Protein AF-A0A250L1N2-F1 (afdb_monomer_lite)

Structure (mmCIF, N/CA/C/O backbone):
data_AF-A0A250L1N2-F1
#
_entry.id   AF-A0A250L1N2-F1
#
loop_
_atom_site.group_PDB
_atom_site.id
_atom_site.type_symbol
_atom_site.label_atom_id
_atom_site.label_alt_id
_atom_site.label_comp_id
_atom_site.label_asym_id
_atom_site.label_entity_id
_atom_site.label_seq_id
_atom_site.pdbx_PDB_ins_code
_atom_site.Cartn_x
_atom_site.Cartn_y
_atom_site.Cartn_z
_atom_site.occupancy
_atom_site.B_iso_or_equiv
_atom_site.auth_seq_id
_atom_site.auth_comp_id
_atom_site.auth_asym_id
_atom_site.auth_atom_id
_atom_site.pdbx_PDB_model_num
ATOM 1 N N . MET A 1 1 ? 17.039 -9.620 4.901 1.00 45.34 1 MET A N 1
ATOM 2 C CA . MET A 1 1 ? 16.307 -8.375 5.213 1.00 45.34 1 MET A CA 1
ATOM 3 C C . MET A 1 1 ? 15.796 -7.819 3.898 1.00 45.34 1 MET A C 1
ATOM 5 O O . MET A 1 1 ? 16.566 -7.221 3.158 1.00 45.34 1 MET A O 1
ATOM 9 N N . ASP A 1 2 ? 14.539 -8.101 3.564 1.00 56.62 2 ASP A N 1
ATOM 10 C CA . ASP A 1 2 ? 13.902 -7.629 2.334 1.00 56.62 2 ASP A CA 1
ATOM 11 C C . ASP A 1 2 ? 13.559 -6.140 2.465 1.00 56.62 2 ASP A C 1
ATOM 13 O O . ASP A 1 2 ? 12.496 -5.768 2.956 1.00 56.62 2 ASP A O 1
ATOM 17 N N . SER A 1 3 ? 14.495 -5.276 2.070 1.00 75.62 3 SER A N 1
ATOM 18 C CA . SER A 1 3 ? 14.276 -3.828 2.025 1.00 75.62 3 SER A CA 1
ATOM 19 C C . SER A 1 3 ? 13.400 -3.457 0.827 1.00 75.62 3 SER A C 1
ATOM 21 O O . SER A 1 3 ? 13.532 -4.056 -0.242 1.00 75.62 3 SER A O 1
ATOM 23 N N . PHE A 1 4 ? 12.527 -2.456 0.984 1.00 81.81 4 PHE A N 1
ATOM 24 C CA . PHE A 1 4 ? 11.673 -1.935 -0.092 1.00 81.81 4 PHE A CA 1
ATOM 25 C C . PHE A 1 4 ? 12.484 -1.628 -1.359 1.00 81.81 4 PHE A C 1
ATOM 27 O O . PHE A 1 4 ? 12.089 -2.019 -2.457 1.00 81.81 4 PHE A O 1
ATOM 34 N N . GLU A 1 5 ? 13.665 -1.031 -1.203 1.00 84.69 5 GLU A N 1
ATOM 35 C CA . GLU A 1 5 ? 14.568 -0.697 -2.309 1.00 84.69 5 GLU A CA 1
ATOM 36 C C . GLU A 1 5 ? 15.075 -1.932 -3.065 1.00 84.69 5 GLU A C 1
ATOM 38 O O . GLU A 1 5 ? 15.146 -1.917 -4.290 1.00 84.69 5 GLU A O 1
ATOM 43 N N . ALA A 1 6 ? 15.321 -3.042 -2.365 1.00 86.69 6 ALA A N 1
ATOM 44 C CA . ALA A 1 6 ? 15.837 -4.275 -2.959 1.00 86.69 6 ALA A CA 1
ATOM 45 C C . ALA A 1 6 ? 14.784 -5.052 -3.774 1.00 86.69 6 ALA A C 1
ATOM 47 O O . ALA A 1 6 ? 15.130 -5.958 -4.532 1.00 86.69 6 ALA A O 1
ATOM 48 N N . GLN A 1 7 ? 13.492 -4.735 -3.625 1.00 82.44 7 GLN A N 1
ATOM 49 C CA . GLN A 1 7 ? 12.438 -5.456 -4.336 1.00 82.44 7 GLN A CA 1
ATOM 50 C C . GLN A 1 7 ? 12.349 -5.017 -5.806 1.00 82.44 7 GLN A C 1
ATOM 52 O O . GLN A 1 7 ? 12.299 -3.818 -6.082 1.00 82.44 7 GLN A O 1
ATOM 57 N N . PRO A 1 8 ? 12.246 -5.942 -6.771 1.00 85.25 8 PRO A N 1
ATOM 58 C CA . PRO A 1 8 ? 12.108 -5.575 -8.176 1.00 85.25 8 PRO A CA 1
ATOM 59 C C . PRO A 1 8 ? 10.791 -4.817 -8.427 1.00 85.25 8 PRO A C 1
ATOM 61 O O . PRO A 1 8 ? 9.731 -5.199 -7.930 1.00 85.25 8 PRO A O 1
ATOM 64 N N . GLY A 1 9 ? 10.861 -3.719 -9.186 1.00 85.94 9 GLY A N 1
ATOM 65 C CA . GLY A 1 9 ? 9.721 -2.822 -9.431 1.00 85.94 9 GLY A CA 1
ATOM 66 C C . GLY A 1 9 ? 8.663 -3.364 -10.395 1.00 85.94 9 GLY A C 1
ATOM 67 O O . GLY A 1 9 ? 7.566 -2.823 -10.455 1.00 85.94 9 GLY A O 1
ATOM 68 N N . ASN A 1 10 ? 8.969 -4.446 -11.113 1.00 87.62 10 ASN A N 1
ATOM 69 C CA . ASN A 1 10 ? 8.084 -5.097 -12.081 1.00 87.62 10 ASN A CA 1
ATOM 70 C C . ASN A 1 10 ? 7.234 -6.231 -11.477 1.00 87.62 10 ASN A C 1
ATOM 72 O O . ASN A 1 10 ? 6.634 -7.006 -12.222 1.00 87.62 10 ASN 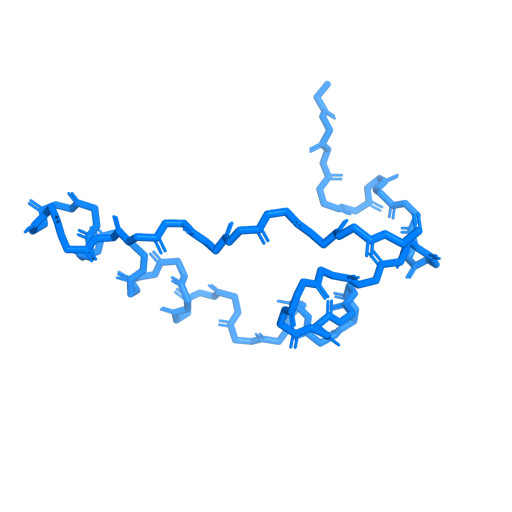A O 1
ATOM 76 N N . LYS A 1 11 ? 7.185 -6.366 -10.144 1.00 85.94 11 LYS A N 1
ATOM 77 C CA . LYS A 1 11 ? 6.279 -7.324 -9.498 1.00 85.94 11 LYS A CA 1
ATOM 78 C C . LYS A 1 11 ? 4.825 -6.991 -9.835 1.00 85.94 11 LYS A C 1
ATOM 80 O O . LYS A 1 11 ? 4.432 -5.827 -9.862 1.00 85.94 11 LYS A O 1
ATOM 85 N N . ALA A 1 12 ? 4.026 -8.033 -10.056 1.00 86.62 12 ALA A N 1
ATOM 86 C CA . ALA A 1 12 ? 2.598 -7.881 -10.292 1.00 86.62 12 ALA A CA 1
ATOM 87 C C . ALA A 1 12 ? 1.921 -7.211 -9.087 1.00 86.62 12 ALA A C 1
ATOM 89 O O . ALA A 1 12 ? 2.153 -7.598 -7.940 1.00 86.62 12 ALA A O 1
ATOM 90 N N . ALA A 1 13 ? 1.074 -6.221 -9.365 1.00 90.88 13 ALA A N 1
ATOM 91 C CA . ALA A 1 13 ? 0.298 -5.542 -8.338 1.00 90.88 13 ALA A CA 1
ATOM 92 C C . ALA A 1 13 ? -0.716 -6.488 -7.670 1.00 90.88 13 ALA A C 1
ATOM 94 O O . ALA A 1 13 ? -1.202 -7.444 -8.287 1.00 90.88 13 ALA A O 1
ATOM 95 N N . GLY A 1 14 ? -1.059 -6.186 -6.416 1.00 89.06 14 GLY A N 1
ATOM 96 C CA . GLY A 1 14 ? -2.062 -6.913 -5.645 1.00 89.06 14 GLY A CA 1
ATOM 97 C C . GLY A 1 14 ? -3.492 -6.686 -6.146 1.00 89.06 14 GLY A C 1
ATOM 98 O O . GLY A 1 14 ? -3.734 -6.234 -7.271 1.00 89.06 14 GLY A O 1
ATOM 99 N N . THR A 1 15 ? -4.466 -7.029 -5.304 1.00 90.81 15 THR A N 1
ATOM 100 C CA . THR A 1 15 ? -5.900 -6.822 -5.584 1.00 90.81 15 THR A CA 1
ATOM 101 C C . THR A 1 15 ? -6.250 -5.336 -5.704 1.00 90.81 15 THR A C 1
ATOM 103 O O . THR A 1 15 ? -7.115 -4.967 -6.495 1.00 90.81 15 THR A O 1
ATOM 106 N N . ASP A 1 16 ? -5.524 -4.484 -4.982 1.00 89.06 16 ASP A N 1
ATOM 107 C CA . ASP A 1 16 ? -5.609 -3.023 -5.037 1.00 89.06 16 ASP A CA 1
ATOM 108 C C . ASP A 1 16 ? -5.055 -2.408 -6.331 1.00 89.06 16 ASP A C 1
ATOM 110 O O . ASP A 1 16 ? -5.276 -1.226 -6.579 1.00 89.06 16 ASP A O 1
ATOM 114 N N . LYS A 1 17 ? -4.364 -3.202 -7.162 1.00 90.81 17 LYS A N 1
ATOM 115 C CA . LYS A 1 17 ? -3.695 -2.773 -8.400 1.00 90.81 17 LYS A CA 1
ATOM 116 C C . LYS A 1 17 ? -2.618 -1.697 -8.194 1.00 90.81 17 LYS A C 1
ATOM 118 O O . LYS A 1 17 ? -2.180 -1.108 -9.175 1.00 90.81 17 LYS A O 1
ATOM 123 N N . VAL A 1 18 ? -2.142 -1.494 -6.965 1.00 90.25 18 VAL A N 1
ATOM 124 C CA . VAL A 1 18 ? -1.100 -0.506 -6.658 1.00 90.25 18 VAL A CA 1
ATOM 125 C C . VAL A 1 18 ? 0.270 -1.072 -7.036 1.00 90.25 18 VAL A C 1
ATOM 127 O O . VAL A 1 18 ? 0.689 -2.121 -6.541 1.00 90.25 18 VAL A O 1
ATOM 130 N N . SER A 1 19 ? 0.980 -0.384 -7.928 1.00 91.38 19 SER A N 1
ATOM 131 C CA . SER A 1 19 ? 2.359 -0.716 -8.304 1.00 91.38 19 SER A CA 1
ATOM 132 C C . SER A 1 19 ? 3.370 -0.280 -7.236 1.00 91.38 19 SER A C 1
ATOM 134 O O . SER A 1 19 ? 3.072 0.532 -6.361 1.00 91.38 19 SER A O 1
ATOM 136 N N . LYS A 1 20 ? 4.620 -0.758 -7.328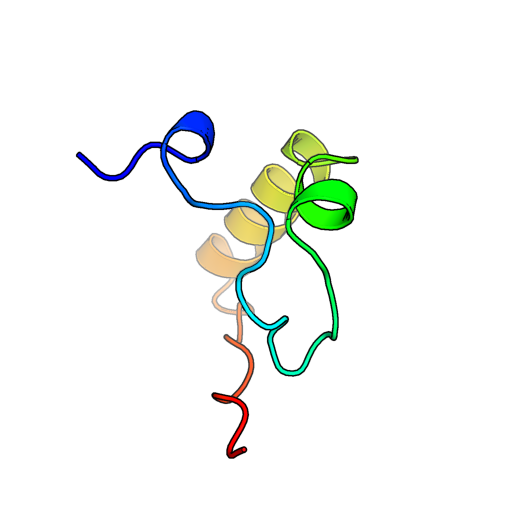 1.00 89.69 20 LYS A N 1
ATOM 137 C CA . LYS A 1 20 ? 5.697 -0.317 -6.420 1.00 89.69 20 LYS A CA 1
ATOM 138 C C . LYS A 1 20 ? 5.921 1.204 -6.480 1.00 89.69 20 LYS A C 1
ATOM 140 O O . LYS A 1 20 ? 6.147 1.826 -5.445 1.00 89.69 20 LYS A O 1
ATOM 145 N N . ALA A 1 21 ? 5.841 1.797 -7.674 1.00 90.12 21 ALA A N 1
ATOM 146 C CA . ALA A 1 21 ? 6.031 3.234 -7.872 1.00 90.12 21 ALA A CA 1
ATOM 147 C C . ALA A 1 21 ? 4.916 4.059 -7.210 1.00 90.12 21 ALA A C 1
ATOM 149 O O . ALA A 1 21 ? 5.190 5.052 -6.543 1.00 90.12 21 ALA A O 1
ATOM 150 N N . GLU A 1 22 ? 3.665 3.614 -7.332 1.00 91.00 22 GLU A N 1
ATOM 151 C CA . GLU A 1 22 ? 2.521 4.241 -6.658 1.00 91.00 22 GLU A CA 1
ATOM 152 C C . GLU A 1 22 ? 2.549 3.998 -5.145 1.00 91.00 22 GLU A C 1
ATOM 154 O O . GLU A 1 22 ? 2.123 4.847 -4.362 1.00 91.00 22 GLU A O 1
ATOM 159 N N . TYR A 1 23 ? 3.079 2.855 -4.700 1.00 88.44 23 TYR A N 1
ATOM 160 C CA . TYR A 1 23 ? 3.253 2.556 -3.280 1.00 88.44 23 TYR A CA 1
ATOM 161 C C . TYR A 1 23 ? 4.228 3.527 -2.599 1.00 88.44 23 TYR A C 1
ATOM 163 O O . TYR A 1 23 ? 4.011 3.886 -1.447 1.00 88.44 23 TYR A O 1
ATOM 171 N N . ALA A 1 24 ? 5.261 3.994 -3.308 1.00 89.44 24 ALA A N 1
ATOM 172 C CA . ALA A 1 24 ? 6.256 4.929 -2.773 1.00 89.44 24 ALA A CA 1
ATOM 173 C C . ALA A 1 24 ? 5.689 6.327 -2.444 1.00 89.44 24 ALA A C 1
ATOM 175 O O . ALA A 1 24 ? 6.302 7.088 -1.699 1.00 89.44 24 ALA A O 1
ATOM 176 N N . GLN A 1 25 ? 4.514 6.676 -2.969 1.00 92.62 25 GLN A N 1
ATOM 177 C CA . GLN A 1 25 ? 3.887 7.981 -2.752 1.00 92.62 25 GLN A CA 1
ATOM 178 C C . GLN A 1 25 ? 3.080 7.981 -1.443 1.00 92.62 25 GLN A 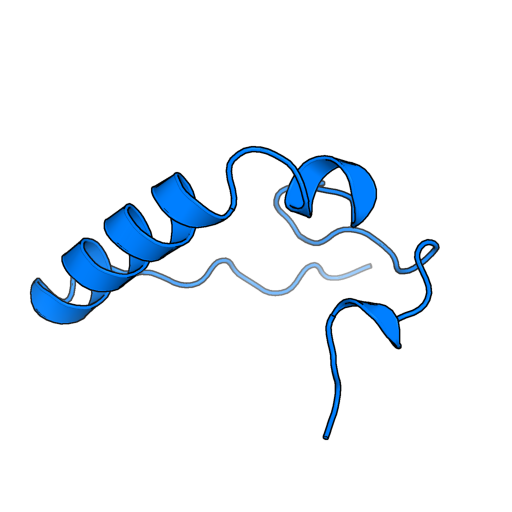C 1
ATOM 180 O O . GLN A 1 25 ? 2.369 7.028 -1.166 1.00 92.62 25 GLN A O 1
ATOM 185 N N . GLY A 1 26 ? 3.153 9.007 -0.591 1.00 89.00 26 GLY A N 1
ATOM 186 C CA . GLY A 1 26 ? 2.304 9.065 0.620 1.00 89.00 26 GLY A CA 1
ATOM 187 C C . GLY A 1 26 ? 2.482 7.886 1.598 1.00 89.00 26 GLY A C 1
ATOM 188 O O . GLY A 1 26 ? 1.535 7.469 2.269 1.00 89.00 26 GLY A O 1
ATOM 189 N N . VAL A 1 27 ? 3.685 7.301 1.657 1.00 89.81 27 VAL A N 1
ATOM 190 C CA . VAL A 1 27 ? 4.005 6.152 2.528 1.00 8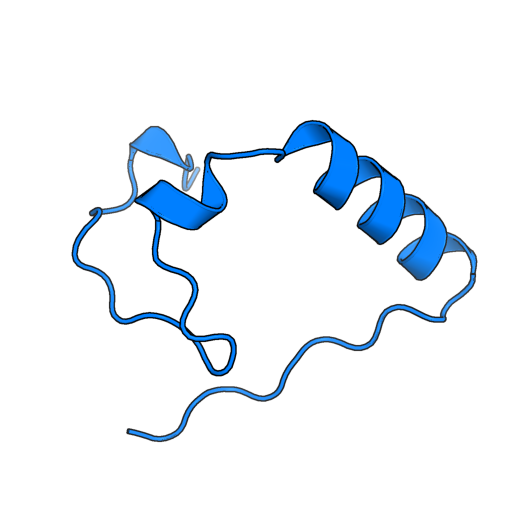9.81 27 VAL A CA 1
ATOM 191 C C . VAL A 1 27 ? 3.785 6.491 4.001 1.00 89.81 27 VAL A C 1
ATOM 193 O O . VAL A 1 27 ? 3.179 5.706 4.728 1.00 89.81 27 VAL A O 1
ATOM 196 N N . GLU A 1 28 ? 4.232 7.666 4.443 1.00 91.88 28 GLU A N 1
ATOM 197 C CA . GLU A 1 28 ? 4.124 8.088 5.845 1.00 91.88 28 GLU A CA 1
ATOM 198 C C . GLU A 1 28 ? 2.669 8.158 6.322 1.00 91.88 28 GLU A C 1
ATOM 200 O O . GLU A 1 28 ? 2.325 7.634 7.385 1.00 91.88 28 GLU A O 1
ATOM 205 N N . GLU A 1 29 ? 1.792 8.746 5.507 1.00 92.88 29 GLU A N 1
ATOM 206 C CA . GLU A 1 29 ? 0.366 8.848 5.808 1.00 92.88 29 GLU A CA 1
ATOM 207 C C . GLU A 1 29 ? -0.279 7.461 5.914 1.00 92.88 29 GLU A C 1
ATOM 209 O O . GLU A 1 29 ? -0.984 7.165 6.884 1.00 92.88 29 GLU A O 1
ATOM 214 N N . ARG A 1 30 ? 0.034 6.563 4.971 1.00 90.56 30 ARG A N 1
ATOM 215 C CA . ARG A 1 30 ? -0.456 5.180 4.992 1.00 90.56 30 ARG A CA 1
ATOM 216 C C . ARG A 1 30 ? 0.044 4.401 6.206 1.00 90.56 30 ARG A C 1
ATOM 218 O O . ARG A 1 30 ? -0.739 3.670 6.809 1.00 90.56 30 ARG A O 1
ATOM 225 N N . ILE A 1 31 ? 1.300 4.581 6.620 1.00 92.62 31 ILE A N 1
ATOM 226 C CA . ILE A 1 31 ? 1.842 3.961 7.841 1.00 92.62 31 ILE A CA 1
ATOM 227 C C . ILE A 1 31 ? 1.097 4.463 9.083 1.00 92.62 31 ILE A C 1
ATOM 229 O O . ILE A 1 31 ? 0.761 3.665 9.967 1.00 92.62 31 ILE A O 1
ATOM 233 N N . LYS A 1 32 ? 0.795 5.765 9.154 1.00 94.81 32 LYS A N 1
ATOM 234 C CA . LYS A 1 32 ? 0.028 6.353 10.260 1.00 94.81 32 LYS A CA 1
ATOM 235 C C . LYS A 1 32 ? -1.393 5.786 10.316 1.00 94.81 32 LYS A C 1
ATOM 237 O O . LYS A 1 32 ? -1.824 5.337 11.381 1.00 94.81 32 LYS A O 1
ATOM 242 N N . ALA A 1 33 ? -2.084 5.731 9.177 1.00 92.69 33 ALA A N 1
ATOM 243 C CA . ALA A 1 33 ? -3.421 5.149 9.063 1.00 92.69 33 ALA A CA 1
ATOM 244 C C . ALA A 1 33 ? -3.435 3.653 9.424 1.00 92.69 33 ALA A C 1
ATOM 246 O O . ALA A 1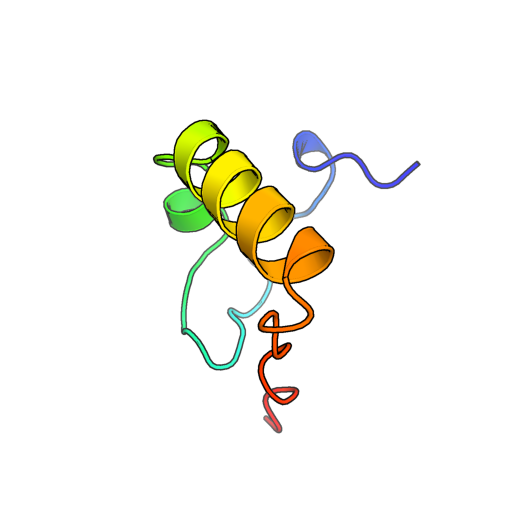 33 ? -4.266 3.212 10.220 1.00 92.69 33 ALA A O 1
ATOM 247 N N . LEU A 1 34 ? -2.468 2.879 8.918 1.00 92.81 34 LEU A N 1
ATOM 248 C CA . LEU A 1 34 ? -2.305 1.459 9.234 1.00 92.81 34 LEU A CA 1
ATOM 249 C C . LEU A 1 34 ? -2.078 1.240 10.732 1.00 92.81 34 LEU A C 1
ATOM 251 O O . LEU A 1 34 ? -2.694 0.362 11.335 1.00 92.81 34 LEU A O 1
ATOM 255 N N . SER A 1 35 ? -1.217 2.049 11.347 1.00 94.94 35 SER A N 1
ATOM 256 C CA . SER A 1 35 ? -0.922 1.962 12.778 1.00 94.94 35 SER A CA 1
ATOM 257 C C . SER A 1 35 ? -2.162 2.247 13.626 1.00 94.94 35 SER A C 1
ATOM 259 O O . SER A 1 35 ? -2.432 1.517 14.582 1.00 94.94 35 SER A O 1
ATOM 261 N N . ALA A 1 36 ? -2.956 3.258 13.260 1.00 95.31 36 ALA A N 1
ATOM 262 C CA . ALA A 1 36 ? -4.227 3.557 13.920 1.00 95.31 36 ALA A CA 1
ATOM 263 C C . ALA A 1 36 ? -5.254 2.422 13.740 1.00 95.31 36 ALA A C 1
ATOM 265 O O . ALA A 1 36 ? -5.883 1.989 14.709 1.00 95.31 36 ALA A O 1
ATOM 266 N N . GLY A 1 37 ? -5.374 1.880 12.524 1.00 93.81 37 GLY A N 1
ATOM 267 C CA . GLY A 1 37 ? -6.238 0.739 12.210 1.00 93.81 37 GLY A CA 1
ATOM 268 C C . GLY A 1 37 ? -5.859 -0.530 12.977 1.00 93.81 37 GLY A C 1
ATOM 269 O O . GLY A 1 37 ? -6.730 -1.223 13.494 1.00 93.81 37 GLY A O 1
ATOM 270 N N . ARG A 1 38 ? -4.559 -0.822 13.116 1.00 92.94 38 ARG A N 1
ATOM 271 C CA . ARG A 1 38 ? -4.072 -1.963 13.910 1.00 92.94 38 ARG A CA 1
ATOM 272 C C . ARG A 1 38 ? -4.380 -1.801 15.394 1.00 92.94 38 ARG A C 1
ATOM 274 O O . ARG A 1 38 ? -4.860 -2.747 16.007 1.00 92.94 38 ARG A O 1
ATOM 281 N N . ARG A 1 39 ? -4.141 -0.614 15.964 1.00 94.00 39 ARG A N 1
ATOM 282 C CA . ARG A 1 39 ? -4.430 -0.328 17.384 1.00 94.00 39 ARG A CA 1
ATOM 283 C C . ARG A 1 39 ? -5.921 -0.418 17.706 1.00 94.00 39 ARG A C 1
ATOM 285 O O . ARG A 1 39 ? -6.277 -0.867 18.784 1.00 94.00 39 ARG A O 1
ATOM 292 N N . SER A 1 40 ? -6.774 -0.017 16.765 1.00 94.50 40 SER A N 1
ATOM 293 C CA . SER A 1 40 ? -8.235 -0.098 16.890 1.00 94.50 40 SER A CA 1
ATOM 294 C C . SER A 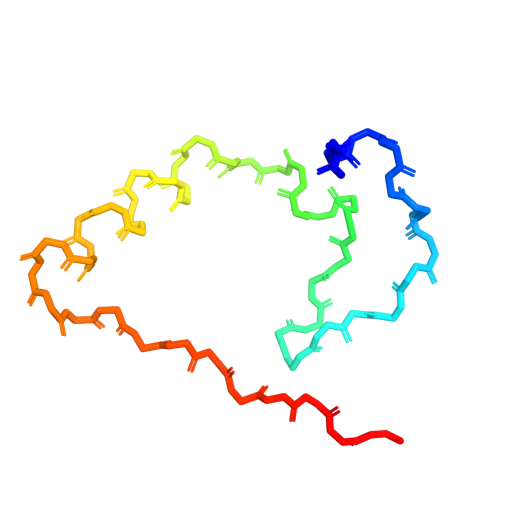1 40 ? -8.823 -1.448 16.463 1.00 94.50 40 SER A C 1
ATOM 296 O O . SER A 1 40 ? -10.040 -1.588 16.453 1.00 94.50 40 SER A O 1
ATOM 298 N N . LEU A 1 41 ? -7.985 -2.428 16.091 1.00 92.25 41 LEU A N 1
ATOM 299 C CA . LEU A 1 41 ? -8.396 -3.736 15.554 1.00 92.25 41 LEU A CA 1
ATOM 300 C C . LEU A 1 41 ? -9.301 -3.657 14.304 1.00 92.25 41 LEU A C 1
ATOM 302 O O . LEU A 1 41 ? -9.924 -4.641 13.914 1.00 92.25 41 LEU A O 1
ATOM 306 N N . ASN A 1 42 ? -9.325 -2.505 13.632 1.00 92.12 42 ASN A N 1
ATOM 307 C CA . ASN A 1 42 ? -10.097 -2.263 12.413 1.00 92.12 42 ASN A CA 1
ATOM 308 C C . ASN A 1 42 ? -9.314 -2.581 11.134 1.00 92.12 42 ASN A C 1
ATOM 310 O O . ASN A 1 42 ? -9.879 -2.573 10.040 1.00 92.12 42 ASN A O 1
ATOM 314 N N . TYR A 1 43 ? -8.012 -2.853 11.241 1.00 93.44 43 TYR A N 1
ATOM 315 C CA . TYR A 1 43 ? -7.212 -3.250 10.089 1.00 93.44 43 TYR A CA 1
ATOM 316 C C . TYR A 1 43 ? -7.676 -4.604 9.536 1.00 93.44 43 TYR A C 1
ATOM 318 O O . TYR A 1 43 ? -7.584 -5.627 10.214 1.00 93.44 43 TYR A O 1
ATOM 326 N N . ARG A 1 44 ? -8.119 -4.611 8.274 1.00 91.06 44 ARG A N 1
ATOM 327 C CA . ARG A 1 44 ? -8.468 -5.826 7.531 1.00 91.06 44 ARG A CA 1
ATOM 328 C C . ARG A 1 44 ? -7.556 -5.959 6.312 1.00 91.06 44 ARG A C 1
ATOM 330 O O . ARG A 1 44 ? -7.673 -5.144 5.397 1.00 91.06 44 ARG A O 1
ATOM 337 N N . PRO A 1 45 ? -6.636 -6.940 6.289 1.00 92.06 45 PRO A N 1
ATOM 338 C CA . PRO A 1 45 ? -5.780 -7.155 5.132 1.00 92.06 45 PRO A CA 1
ATOM 339 C C . PRO A 1 45 ? -6.624 -7.546 3.916 1.00 92.06 45 PRO A C 1
ATOM 341 O O . PRO A 1 45 ? -7.621 -8.260 4.039 1.00 92.06 45 PRO A O 1
ATOM 344 N N . GLN A 1 46 ? -6.219 -7.073 2.739 1.00 91.31 46 GLN A N 1
ATOM 345 C CA . GLN A 1 46 ? -6.895 -7.423 1.496 1.00 91.31 46 GLN A CA 1
ATOM 346 C C . GLN A 1 46 ? -6.643 -8.891 1.117 1.00 91.31 46 GLN A C 1
ATOM 348 O O . GLN A 1 46 ? -5.586 -9.441 1.442 1.00 91.31 46 GLN A O 1
ATOM 353 N N . PRO A 1 47 ? -7.592 -9.535 0.415 1.00 93.44 47 PRO A N 1
ATOM 354 C CA . PRO A 1 47 ? -7.406 -10.895 -0.062 1.00 93.44 47 PRO A CA 1
ATOM 355 C C . PRO A 1 47 ? -6.278 -10.974 -1.096 1.00 93.44 47 PRO A C 1
ATOM 357 O O . PRO A 1 47 ? -6.030 -10.035 -1.860 1.00 93.44 47 PRO A O 1
ATOM 360 N N . VAL A 1 48 ? -5.633 -12.139 -1.152 1.00 90.19 48 VAL A N 1
ATOM 361 C CA . VAL A 1 48 ? -4.607 -12.445 -2.155 1.00 90.19 48 VAL A CA 1
ATOM 362 C C . VAL A 1 48 ? -5.244 -12.504 -3.542 1.00 90.19 48 VAL A C 1
ATOM 364 O O . VAL A 1 48 ? -6.263 -13.172 -3.740 1.00 90.19 48 VAL A O 1
ATOM 367 N N . ARG A 1 49 ? -4.623 -11.829 -4.513 1.00 89.56 49 ARG A N 1
ATOM 368 C CA . ARG A 1 49 ? -5.047 -11.867 -5.914 1.00 89.56 49 ARG A CA 1
ATOM 369 C C . ARG A 1 49 ? -4.758 -13.252 -6.495 1.00 89.56 49 ARG A C 1
ATOM 371 O O . ARG A 1 49 ? -3.610 -13.687 -6.486 1.00 89.56 49 ARG A O 1
ATOM 378 N N . ARG A 1 50 ? -5.785 -13.935 -7.004 1.00 85.06 50 ARG A N 1
ATOM 379 C CA . ARG A 1 50 ? -5.626 -15.177 -7.773 1.00 85.06 50 ARG A CA 1
ATOM 380 C C . ARG A 1 50 ? -5.491 -14.799 -9.245 1.00 85.06 50 ARG A C 1
ATOM 382 O O . ARG A 1 50 ? -6.428 -14.228 -9.799 1.00 85.06 50 ARG A O 1
ATOM 389 N N . VAL A 1 51 ? -4.321 -15.044 -9.822 1.00 73.88 51 VAL A N 1
ATOM 390 C CA . VAL A 1 51 ? -4.010 -14.849 -11.245 1.00 73.88 51 VAL A CA 1
ATOM 391 C C . VAL A 1 51 ? -3.375 -16.090 -11.820 1.00 73.88 51 VAL A C 1
ATOM 393 O O . VAL A 1 51 ? -2.710 -16.798 -11.032 1.00 73.88 51 VAL A O 1
#

Radius of gyration: 12.63 Å; chains: 1; bounding box: 26×24×30 Å

Organism: NCBI:txid1432792

Sequence (51 aa):
MDSFEAQPGNKAAGTDKVSKAEYAQGVEERIKALSAGRRSLNYRPQPVRRV

Secondary structure (DSSP, 8-state):
---GGGS-TTPPP-TT---HHHHTTTHHHHHHHHHHHHHTT---PPPPP--

Foldseek 3Di:
DDDLVNDDQPDQDWPVRQGSVNCPPCVVVVVVVQVVCVVVVNDDDDDGDDD

pLDDT: mean 88.14, std 8.73, range [45.34, 95.31]